Protein AF-A0A174F0J1-F1 (afdb_monomer_lite)

Organism: NCBI:txid674529

Radius of gyration: 11.8 Å; chains: 1; bounding box: 31×22×28 Å

Structure (mmCIF, N/CA/C/O backbone):
data_AF-A0A174F0J1-F1
#
_entry.id   AF-A0A174F0J1-F1
#
loop_
_atom_site.group_PDB
_atom_site.id
_atom_site.type_symbol
_atom_site.label_atom_id
_atom_site.label_alt_id
_atom_site.label_comp_id
_atom_site.label_asym_id
_atom_site.label_entity_id
_atom_site.label_seq_id
_atom_site.pdbx_PDB_ins_code
_atom_site.Cartn_x
_atom_site.Cartn_y
_atom_site.Cartn_z
_atom_site.occupancy
_atom_site.B_iso_or_equiv
_atom_site.auth_seq_id
_atom_site.auth_comp_id
_atom_site.auth_asym_id
_atom_site.auth_atom_id
_atom_site.pdbx_PDB_model_num
ATOM 1 N N . MET A 1 1 ? 19.034 5.784 5.001 1.00 52.59 1 MET A N 1
ATOM 2 C CA . MET A 1 1 ? 18.197 4.920 5.865 1.00 52.59 1 MET A CA 1
ATOM 3 C C . MET A 1 1 ? 16.740 5.323 5.678 1.00 52.59 1 MET A C 1
ATOM 5 O O . MET A 1 1 ? 16.445 6.508 5.782 1.00 52.59 1 MET A O 1
ATOM 9 N N . GLY A 1 2 ? 15.849 4.393 5.328 1.00 56.25 2 GLY A N 1
ATOM 10 C CA . GLY A 1 2 ? 14.427 4.699 5.145 1.00 56.25 2 GLY A CA 1
ATOM 11 C C . GLY A 1 2 ? 13.728 4.845 6.495 1.00 56.25 2 GLY A C 1
ATOM 12 O O . GLY A 1 2 ? 13.610 3.868 7.223 1.00 56.25 2 GLY A O 1
ATOM 13 N N . LYS A 1 3 ? 13.279 6.054 6.840 1.00 64.56 3 LYS A N 1
ATOM 14 C CA . LYS A 1 3 ? 12.398 6.309 7.990 1.00 64.56 3 LYS A CA 1
ATOM 15 C C . LYS A 1 3 ? 11.030 6.749 7.472 1.00 64.56 3 LYS A C 1
ATOM 17 O O . LYS A 1 3 ? 10.958 7.447 6.457 1.00 64.56 3 LYS A O 1
ATOM 22 N N . THR A 1 4 ? 9.954 6.324 8.130 1.00 67.38 4 THR A N 1
ATOM 23 C CA . THR A 1 4 ? 8.602 6.765 7.789 1.00 67.38 4 THR A CA 1
ATOM 24 C C . THR A 1 4 ? 7.707 6.814 9.021 1.00 67.38 4 THR A C 1
ATOM 26 O O . THR A 1 4 ? 7.719 5.889 9.824 1.00 67.38 4 THR A O 1
ATOM 29 N N . ASP A 1 5 ? 6.926 7.887 9.135 1.00 75.94 5 ASP A N 1
ATOM 30 C CA . ASP A 1 5 ? 5.808 8.006 10.081 1.00 75.94 5 ASP A CA 1
ATOM 31 C C . ASP A 1 5 ? 4.472 7.666 9.383 1.00 75.94 5 ASP A C 1
ATOM 33 O O . ASP A 1 5 ? 3.397 8.056 9.832 1.00 75.94 5 ASP A O 1
ATOM 37 N N . LYS A 1 6 ? 4.544 7.009 8.214 1.00 79.88 6 LYS A N 1
ATOM 38 C CA . LYS A 1 6 ? 3.407 6.644 7.361 1.00 79.88 6 LYS A CA 1
ATOM 39 C C . LYS A 1 6 ? 2.980 5.205 7.599 1.00 79.88 6 LYS A C 1
ATOM 41 O O . LYS A 1 6 ? 3.746 4.415 8.139 1.00 79.88 6 LYS A O 1
ATOM 46 N N . LEU A 1 7 ? 1.775 4.868 7.136 1.00 87.00 7 LEU A N 1
ATOM 47 C CA . LEU A 1 7 ? 1.260 3.498 7.164 1.00 87.00 7 LEU A CA 1
ATOM 48 C C . LEU A 1 7 ? 2.254 2.531 6.518 1.00 87.00 7 LEU A C 1
ATOM 50 O O . LEU A 1 7 ? 2.671 1.553 7.129 1.00 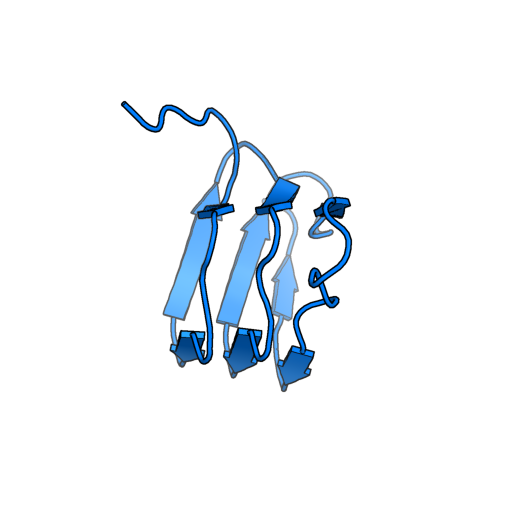87.00 7 LEU A O 1
ATOM 54 N N . ILE A 1 8 ? 2.622 2.820 5.269 1.00 90.81 8 ILE A N 1
ATOM 55 C CA . ILE A 1 8 ? 3.579 2.049 4.479 1.00 90.81 8 ILE A CA 1
ATOM 56 C C . ILE A 1 8 ? 4.368 3.030 3.609 1.00 90.81 8 ILE A C 1
ATOM 58 O O . ILE A 1 8 ? 3.784 3.919 2.983 1.00 90.81 8 ILE A O 1
ATOM 62 N N . ARG A 1 9 ? 5.689 2.840 3.526 1.00 92.81 9 ARG A N 1
ATOM 63 C CA . ARG A 1 9 ? 6.546 3.486 2.528 1.0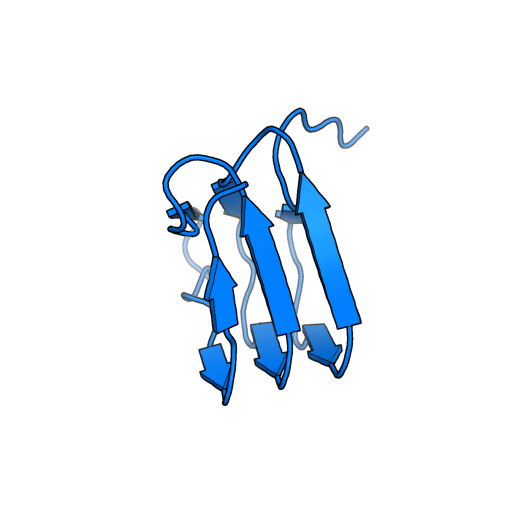0 92.81 9 ARG A CA 1
ATOM 64 C C . ARG A 1 9 ? 7.241 2.430 1.676 1.00 92.81 9 ARG A C 1
ATOM 66 O O . ARG A 1 9 ? 7.876 1.533 2.220 1.00 92.81 9 ARG A O 1
ATOM 73 N N . MET A 1 10 ? 7.146 2.574 0.360 1.00 91.81 10 MET A N 1
ATOM 74 C CA . MET A 1 10 ? 7.820 1.734 -0.627 1.00 91.81 10 MET A CA 1
ATOM 75 C C . MET A 1 10 ? 8.655 2.626 -1.547 1.00 91.81 10 MET A C 1
ATOM 77 O O . MET A 1 10 ? 8.121 3.591 -2.086 1.00 91.81 10 MET A O 1
ATOM 81 N N . THR A 1 11 ? 9.934 2.303 -1.728 1.00 93.06 11 THR A N 1
ATOM 82 C CA . THR A 1 11 ? 10.846 2.999 -2.650 1.00 93.06 11 THR A CA 1
ATOM 83 C C . THR A 1 11 ? 11.515 1.962 -3.546 1.00 93.06 11 THR A C 1
ATOM 85 O O . THR A 1 11 ? 11.991 0.955 -3.024 1.00 93.06 11 THR A O 1
ATOM 88 N N . ASP A 1 12 ? 11.495 2.175 -4.864 1.00 93.19 12 ASP A N 1
ATOM 89 C CA . ASP A 1 12 ? 12.050 1.265 -5.883 1.00 93.19 12 ASP A CA 1
ATOM 90 C C . ASP A 1 12 ? 11.494 -0.170 -5.828 1.00 93.19 12 ASP A C 1
ATOM 92 O O . ASP A 1 12 ? 12.149 -1.155 -6.179 1.00 93.19 12 ASP A O 1
ATOM 96 N N . VAL A 1 13 ? 10.244 -0.314 -5.383 1.00 92.81 13 VAL A N 1
ATOM 97 C CA . VAL A 1 13 ? 9.604 -1.624 -5.218 1.00 92.81 13 VAL A CA 1
ATOM 98 C C . VAL A 1 13 ? 8.895 -2.055 -6.499 1.00 92.81 13 VAL A C 1
ATOM 100 O O . VAL A 1 13 ? 8.060 -1.335 -7.045 1.00 92.81 13 VAL A O 1
ATOM 103 N N . LYS A 1 14 ? 9.140 -3.291 -6.942 1.00 94.50 14 LYS A N 1
ATOM 104 C CA . LYS A 1 14 ? 8.420 -3.909 -8.062 1.00 94.50 14 LYS A CA 1
ATOM 105 C C . LYS A 1 14 ? 7.815 -5.252 -7.658 1.00 94.50 14 LYS A C 1
ATOM 107 O O . LYS A 1 14 ? 8.534 -6.120 -7.179 1.00 94.50 14 LYS A O 1
ATOM 112 N N . GLY A 1 15 ? 6.524 -5.454 -7.933 1.00 94.44 15 GLY A N 1
ATOM 113 C CA . GLY A 1 15 ? 5.874 -6.769 -7.790 1.00 94.44 15 GLY A CA 1
ATOM 114 C C . GLY A 1 15 ? 5.526 -7.157 -6.351 1.00 94.44 15 GLY A C 1
ATOM 115 O O . GLY A 1 15 ? 5.540 -8.337 -6.011 1.00 94.44 15 GLY A O 1
ATOM 116 N N . PHE A 1 16 ? 5.245 -6.179 -5.491 1.00 94.88 16 PHE A N 1
ATOM 117 C CA . PHE A 1 16 ? 4.912 -6.428 -4.092 1.00 94.88 16 PHE A CA 1
ATOM 118 C C . PHE A 1 16 ? 3.445 -6.831 -3.933 1.00 94.88 16 PHE A C 1
ATOM 120 O O . PHE A 1 16 ? 2.555 -6.144 -4.426 1.00 94.88 16 PHE A O 1
ATOM 127 N N . THR A 1 17 ? 3.186 -7.918 -3.208 1.00 96.38 17 THR A N 1
ATOM 128 C CA . THR A 1 17 ? 1.827 -8.352 -2.866 1.00 96.38 17 THR A CA 1
ATOM 129 C C . THR A 1 17 ? 1.694 -8.516 -1.363 1.00 96.38 17 THR A C 1
ATOM 131 O O . THR A 1 17 ? 2.512 -9.184 -0.733 1.00 96.38 17 THR A O 1
ATOM 134 N N . LEU A 1 18 ? 0.633 -7.947 -0.804 1.00 95.06 18 LEU A N 1
ATOM 135 C CA . LEU A 1 18 ? 0.258 -8.095 0.593 1.00 95.06 18 LEU A CA 1
ATOM 136 C C . LEU A 1 18 ? -1.145 -8.683 0.661 1.00 95.06 18 LEU A C 1
ATOM 138 O O . LEU A 1 18 ? -2.081 -8.104 0.105 1.00 95.06 18 LEU A O 1
ATOM 142 N N . LYS A 1 19 ? -1.280 -9.845 1.306 1.00 97.69 19 LYS A N 1
ATOM 143 C CA . LYS A 1 19 ? -2.506 -10.637 1.243 1.00 97.69 19 LYS A CA 1
ATOM 144 C C . LYS A 1 19 ? -2.966 -11.157 2.598 1.00 97.69 19 LYS A C 1
ATOM 146 O O . LYS A 1 19 ? -2.141 -11.651 3.356 1.00 97.69 19 LYS A O 1
ATOM 151 N N . ASN A 1 20 ? -4.281 -11.130 2.831 1.00 96.62 20 ASN A N 1
ATOM 152 C CA . ASN A 1 20 ? -4.956 -11.777 3.964 1.00 96.62 20 ASN A CA 1
ATOM 153 C C . ASN A 1 20 ? -4.420 -11.332 5.336 1.00 96.62 20 ASN A C 1
ATOM 155 O O . ASN A 1 20 ? -4.039 -12.150 6.172 1.00 96.62 20 ASN A O 1
ATOM 159 N N . ILE A 1 21 ? -4.363 -10.018 5.552 1.00 95.38 21 ILE A N 1
ATOM 160 C CA . ILE A 1 21 ? -3.894 -9.440 6.815 1.00 95.38 21 ILE A CA 1
ATOM 161 C C . ILE A 1 21 ? -4.756 -8.260 7.256 1.00 95.38 21 ILE A C 1
ATOM 163 O O . ILE A 1 21 ? -5.439 -7.627 6.451 1.00 95.38 21 ILE A O 1
ATOM 167 N N . THR A 1 22 ? -4.673 -7.928 8.543 1.00 93.94 22 THR A N 1
ATOM 168 C CA . THR A 1 22 ? -5.215 -6.680 9.094 1.00 93.94 22 THR A CA 1
ATOM 169 C C . THR A 1 22 ? -4.066 -5.735 9.425 1.00 93.94 22 THR A C 1
ATOM 171 O O . THR A 1 22 ? -3.087 -6.151 10.038 1.00 93.94 22 THR A O 1
ATOM 174 N N . ILE A 1 23 ? -4.180 -4.473 9.016 1.00 91.81 23 ILE A N 1
ATOM 175 C CA . ILE A 1 23 ? -3.205 -3.422 9.307 1.00 91.81 23 ILE A CA 1
ATOM 176 C C . ILE A 1 23 ? -3.902 -2.339 10.118 1.00 91.81 23 ILE A C 1
ATOM 178 O O . ILE A 1 23 ? -4.867 -1.739 9.645 1.00 91.81 23 ILE A O 1
ATOM 182 N N . GLN A 1 24 ? -3.383 -2.068 11.313 1.00 91.62 24 GLN A N 1
ATOM 183 C CA . GLN A 1 24 ? -3.832 -0.975 12.168 1.00 91.62 24 GLN A CA 1
ATOM 184 C C . GLN A 1 24 ? -2.730 0.078 12.289 1.00 91.62 24 GLN A C 1
ATOM 186 O O . GLN A 1 24 ? -1.575 -0.260 12.542 1.00 91.62 24 GLN A O 1
ATOM 191 N N . SER A 1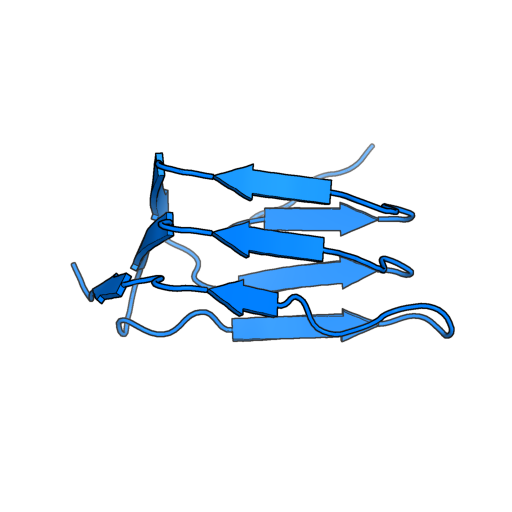 25 ? -3.067 1.354 12.102 1.00 89.88 25 SER A N 1
ATOM 192 C CA . SER A 1 25 ? -2.085 2.446 12.143 1.00 89.88 25 SER A CA 1
ATOM 193 C C . SER A 1 25 ? -2.729 3.791 12.437 1.00 89.88 25 SER A C 1
ATOM 195 O O . SER A 1 25 ? -3.831 4.059 11.973 1.00 89.88 25 SER A O 1
ATOM 197 N N . LYS A 1 26 ? -1.985 4.675 13.114 1.00 90.81 26 LYS A N 1
ATOM 198 C CA . LYS A 1 26 ? -2.374 6.073 13.372 1.00 90.81 26 LYS A CA 1
ATOM 199 C C . LYS A 1 26 ? -2.191 7.004 12.166 1.00 90.81 26 LYS A C 1
ATOM 201 O O . LYS A 1 26 ? -2.687 8.124 12.194 1.00 90.81 26 LYS A O 1
ATOM 206 N N . ASP A 1 27 ? -1.493 6.567 11.119 1.00 91.38 27 ASP A N 1
ATOM 207 C CA . ASP A 1 27 ? -1.384 7.280 9.839 1.00 91.38 27 ASP A CA 1
ATOM 208 C C . ASP A 1 27 ? -2.035 6.420 8.744 1.00 91.38 27 ASP A C 1
ATOM 210 O O . ASP A 1 27 ? -1.882 5.197 8.727 1.00 91.38 27 ASP A O 1
ATOM 214 N N . SER A 1 28 ? -2.787 7.056 7.847 1.00 92.06 28 SER A N 1
ATOM 215 C CA . SER A 1 28 ? -3.532 6.408 6.762 1.00 92.06 28 SER A CA 1
ATOM 216 C C . SER A 1 28 ? -2.842 6.484 5.396 1.00 92.06 28 SER A C 1
ATOM 218 O O . SER A 1 28 ? -3.420 6.081 4.389 1.00 92.06 28 SER A O 1
ATOM 220 N N . THR A 1 29 ? -1.622 7.013 5.324 1.00 93.75 29 THR A N 1
ATOM 221 C CA . THR A 1 29 ? -0.923 7.317 4.072 1.00 93.75 29 THR A CA 1
ATOM 222 C C . THR A 1 29 ? -0.038 6.160 3.631 1.00 93.75 29 THR A C 1
ATOM 224 O O . THR A 1 29 ? 0.868 5.760 4.358 1.00 93.75 29 THR A O 1
ATOM 227 N N . VAL A 1 30 ? -0.223 5.690 2.403 1.00 93.50 30 VAL A N 1
ATOM 228 C CA . VAL A 1 30 ? 0.733 4.824 1.706 1.00 93.50 30 VAL A CA 1
ATOM 229 C C . VAL A 1 30 ? 1.531 5.689 0.739 1.00 93.50 30 VAL A C 1
ATOM 231 O O . VAL A 1 30 ? 0.951 6.347 -0.124 1.00 93.50 30 VAL A O 1
ATOM 234 N N . LEU A 1 31 ? 2.853 5.701 0.897 1.00 94.06 31 LEU A N 1
ATOM 235 C CA . LEU A 1 31 ? 3.775 6.423 0.025 1.00 94.06 31 LEU A CA 1
ATOM 236 C C . LEU A 1 31 ? 4.524 5.436 -0.873 1.00 94.06 31 LEU A C 1
ATOM 238 O O . LE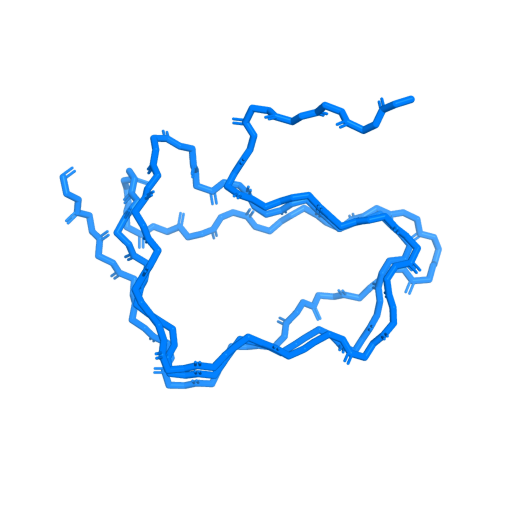U A 1 31 ? 5.184 4.526 -0.371 1.00 94.06 31 LEU A O 1
ATOM 242 N N . ILE A 1 32 ? 4.437 5.639 -2.183 1.00 93.94 32 ILE A N 1
ATOM 243 C CA . ILE A 1 32 ? 5.088 4.829 -3.213 1.00 93.94 32 ILE A CA 1
ATOM 244 C C . ILE A 1 32 ? 5.981 5.747 -4.044 1.00 93.94 32 ILE A C 1
ATOM 246 O O . ILE A 1 32 ? 5.503 6.703 -4.648 1.00 93.94 32 ILE A O 1
ATOM 250 N N . ASP A 1 33 ? 7.268 5.437 -4.061 1.00 94.62 33 ASP A N 1
ATOM 251 C CA . ASP A 1 33 ? 8.329 6.186 -4.729 1.00 94.62 33 ASP A CA 1
ATOM 252 C C . ASP A 1 33 ? 8.978 5.268 -5.772 1.00 94.62 33 ASP A C 1
ATOM 254 O O . ASP A 1 33 ? 9.516 4.220 -5.412 1.00 94.62 33 ASP A O 1
ATOM 258 N N . ASP A 1 34 ? 8.790 5.571 -7.057 1.00 93.38 34 ASP A N 1
ATOM 259 C CA . ASP A 1 34 ? 9.202 4.741 -8.207 1.00 93.38 34 ASP A CA 1
ATOM 260 C C . ASP A 1 34 ? 8.752 3.260 -8.164 1.00 93.38 34 ASP A C 1
ATOM 262 O O . ASP A 1 34 ? 9.297 2.372 -8.830 1.00 93.38 34 ASP A O 1
ATOM 266 N N . GLY A 1 35 ? 7.689 2.977 -7.406 1.00 93.06 35 GLY A N 1
ATOM 267 C CA . GLY A 1 35 ? 7.163 1.628 -7.217 1.00 93.06 35 GLY A CA 1
ATOM 268 C C . GLY A 1 35 ? 6.049 1.236 -8.193 1.00 93.06 35 GLY A C 1
ATOM 269 O O . GLY A 1 35 ? 5.165 2.031 -8.505 1.00 93.06 35 GLY A O 1
ATOM 270 N N . ARG A 1 36 ? 6.038 -0.024 -8.649 1.00 94.88 36 ARG A N 1
ATOM 271 C CA . ARG A 1 36 ? 5.032 -0.545 -9.599 1.00 94.88 36 ARG A CA 1
ATOM 272 C C . ARG A 1 36 ? 4.634 -1.995 -9.337 1.00 94.88 36 ARG A C 1
ATOM 274 O O . ARG A 1 36 ? 5.387 -2.764 -8.744 1.00 94.88 36 ARG A O 1
ATOM 281 N N . ASN A 1 37 ? 3.467 -2.395 -9.845 1.00 96.19 37 ASN A N 1
ATOM 282 C CA . ASN A 1 37 ? 2.883 -3.730 -9.649 1.00 96.19 37 ASN A CA 1
ATOM 283 C C . ASN A 1 37 ? 2.704 -4.073 -8.159 1.00 96.19 37 ASN A C 1
ATOM 285 O O . ASN A 1 37 ? 3.182 -5.104 -7.693 1.00 96.19 37 ASN A O 1
ATOM 289 N N . ILE A 1 38 ? 2.065 -3.168 -7.416 1.00 96.50 38 ILE A N 1
ATOM 290 C CA . ILE A 1 38 ? 1.769 -3.335 -5.991 1.00 96.50 38 ILE A CA 1
ATOM 291 C C . ILE A 1 38 ? 0.318 -3.804 -5.845 1.00 96.50 38 ILE A C 1
ATOM 293 O O . ILE A 1 38 ? -0.584 -3.174 -6.396 1.00 96.50 38 ILE A O 1
ATOM 297 N N . LEU A 1 39 ? 0.095 -4.887 -5.102 1.00 97.44 39 LEU A N 1
ATOM 298 C CA . LEU A 1 39 ? -1.221 -5.480 -4.869 1.00 97.44 39 LEU A CA 1
ATOM 299 C C . LEU A 1 39 ? -1.505 -5.618 -3.369 1.00 97.44 39 LEU A C 1
ATOM 301 O O . LEU A 1 39 ? -0.747 -6.248 -2.634 1.00 97.44 39 LEU A O 1
ATOM 305 N N . PHE A 1 40 ? -2.643 -5.085 -2.937 1.00 97.06 40 PHE A N 1
ATOM 306 C CA . PHE A 1 40 ? -3.261 -5.379 -1.651 1.00 97.06 40 PHE A CA 1
ATOM 307 C C . PHE A 1 40 ? -4.487 -6.260 -1.897 1.00 97.06 40 PHE A C 1
ATOM 309 O O . PHE A 1 40 ? -5.446 -5.823 -2.534 1.00 97.06 40 PHE A O 1
ATOM 316 N N . GLU A 1 41 ? -4.471 -7.496 -1.404 1.00 98.12 41 GLU A N 1
ATOM 317 C CA . GLU A 1 41 ? -5.558 -8.459 -1.600 1.00 98.12 41 GLU A CA 1
ATOM 318 C C . GLU A 1 41 ? -6.107 -8.950 -0.255 1.00 98.12 41 GLU A C 1
ATOM 320 O O . GLU A 1 41 ? -5.375 -9.513 0.549 1.00 98.12 41 GLU A O 1
ATOM 325 N N . GLN A 1 42 ? -7.406 -8.798 0.005 1.00 97.75 42 GLN A N 1
ATOM 326 C CA . GLN A 1 42 ? -8.013 -9.206 1.285 1.00 97.75 42 GLN A CA 1
ATOM 327 C C . GLN A 1 42 ? -7.292 -8.572 2.488 1.00 97.75 42 GLN A C 1
ATOM 329 O O . GLN A 1 42 ? -7.003 -9.226 3.490 1.00 97.75 42 GLN A O 1
ATOM 334 N N . VAL A 1 43 ? -6.944 -7.290 2.357 1.00 96.44 43 VAL A N 1
ATOM 335 C CA . VAL A 1 43 ? -6.322 -6.517 3.433 1.00 96.44 43 VAL A CA 1
ATOM 336 C C . VAL A 1 43 ? -7.388 -5.692 4.140 1.00 96.44 43 VAL A C 1
ATOM 338 O O . VAL A 1 43 ? -8.157 -4.967 3.503 1.00 96.44 43 VAL A O 1
ATOM 341 N N . HIS A 1 44 ? -7.437 -5.797 5.464 1.00 95.69 44 HIS A N 1
ATOM 342 C CA . HIS A 1 44 ? -8.320 -5.000 6.306 1.00 95.69 44 HIS A CA 1
ATOM 343 C C . HIS A 1 44 ? -7.533 -3.850 6.933 1.00 95.69 44 HIS A C 1
ATOM 345 O O . HIS A 1 44 ? -6.675 -4.062 7.784 1.00 95.69 44 HIS A O 1
ATOM 351 N N . PHE A 1 45 ? -7.821 -2.623 6.519 1.00 94.62 45 PHE A N 1
ATOM 352 C CA . PHE A 1 45 ? -7.204 -1.419 7.055 1.00 94.62 45 PHE A CA 1
ATOM 353 C C . PHE A 1 45 ? -8.066 -0.848 8.178 1.00 94.62 45 PHE A C 1
ATOM 355 O O . PHE A 1 45 ? -9.220 -0.485 7.956 1.00 94.62 45 PHE A O 1
ATOM 362 N N . GLN A 1 46 ? -7.486 -0.738 9.367 1.00 94.12 46 GLN A N 1
ATOM 363 C CA . GLN A 1 46 ? -8.028 -0.012 10.509 1.00 94.12 46 GLN A CA 1
ATOM 364 C C . GLN A 1 46 ? -7.207 1.266 10.667 1.00 94.12 46 GLN A C 1
ATOM 366 O O . GLN A 1 46 ? -6.096 1.246 11.197 1.00 94.12 46 GLN A O 1
ATOM 371 N N . ILE A 1 47 ? -7.726 2.374 10.148 1.00 92.44 47 ILE A N 1
ATOM 372 C CA . ILE A 1 47 ? -6.989 3.638 10.026 1.00 92.44 47 ILE A CA 1
ATOM 373 C C . ILE A 1 47 ? -7.903 4.846 10.267 1.00 92.44 47 ILE A C 1
ATOM 375 O O . ILE A 1 47 ? -9.093 4.772 9.944 1.00 92.44 47 ILE A O 1
ATOM 379 N N . PRO A 1 48 ? -7.369 5.982 10.759 1.00 89.19 48 PRO A N 1
ATOM 380 C CA . PRO A 1 48 ? -8.155 7.190 10.985 1.00 89.19 48 PRO A CA 1
ATOM 381 C C . PRO A 1 48 ? -8.903 7.651 9.732 1.00 89.19 48 PRO A C 1
ATOM 383 O O . PRO A 1 48 ? -8.330 7.710 8.636 1.00 89.19 48 PRO A O 1
ATOM 386 N N . GLY A 1 49 ? -10.186 7.981 9.898 1.00 88.12 49 GLY A N 1
ATOM 387 C CA . GLY A 1 49 ? -11.077 8.402 8.816 1.00 88.12 49 GLY A CA 1
ATOM 388 C C . GLY A 1 49 ? -11.460 7.297 7.827 1.00 88.12 49 GLY A C 1
ATOM 389 O O . GLY A 1 49 ? -12.048 7.602 6.788 1.00 88.12 49 GLY A O 1
ATOM 39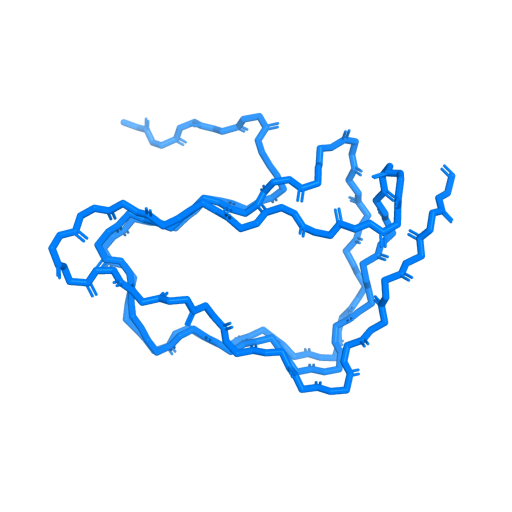0 N N . GLY A 1 50 ? -11.084 6.036 8.088 1.00 89.88 50 GLY A N 1
ATOM 391 C CA . GLY A 1 50 ? -11.503 4.868 7.306 1.00 89.88 50 GLY A CA 1
ATOM 392 C C . GLY A 1 50 ? -11.095 4.900 5.830 1.00 89.88 50 GLY A C 1
ATOM 393 O O . GLY A 1 50 ? -11.701 4.216 5.009 1.00 89.88 50 GLY A O 1
ATOM 394 N N . LYS A 1 51 ? -10.096 5.711 5.464 1.00 89.19 51 LYS A N 1
ATOM 395 C CA . LYS A 1 51 ? -9.663 5.909 4.074 1.00 89.19 51 LYS A CA 1
ATOM 396 C C . LYS A 1 51 ? -8.148 5.885 3.976 1.00 89.19 51 LYS A C 1
ATOM 398 O O . LYS A 1 51 ? -7.476 6.710 4.590 1.00 89.19 51 LYS A O 1
ATOM 403 N N . VAL A 1 52 ? -7.622 4.975 3.157 1.00 91.62 52 VAL A N 1
ATOM 404 C CA . VAL A 1 52 ? -6.196 4.948 2.812 1.00 91.62 52 VAL A CA 1
ATOM 405 C C . VAL A 1 52 ? -5.908 6.108 1.857 1.00 91.62 52 VAL A C 1
ATOM 407 O O . VAL A 1 52 ? -6.616 6.292 0.869 1.00 91.62 52 VAL A O 1
ATOM 410 N N . LYS A 1 53 ? -4.865 6.890 2.133 1.00 93.38 53 LYS A N 1
ATOM 411 C CA . LYS A 1 53 ? -4.386 7.969 1.262 1.00 93.38 53 LYS A CA 1
ATOM 412 C C . LYS A 1 53 ? -3.188 7.475 0.468 1.00 93.38 53 LYS A C 1
ATOM 414 O O . LYS A 1 53 ? -2.127 7.252 1.043 1.00 93.38 53 LYS A O 1
ATOM 419 N N . ILE A 1 54 ? -3.338 7.320 -0.841 1.00 93.69 54 ILE A N 1
ATOM 420 C CA . ILE A 1 54 ? -2.232 6.911 -1.709 1.00 93.69 54 ILE A CA 1
ATOM 421 C C . ILE A 1 54 ? -1.485 8.146 -2.190 1.00 93.69 54 ILE A C 1
ATOM 423 O O . ILE A 1 54 ? -2.090 9.108 -2.658 1.00 93.69 54 ILE A O 1
ATOM 427 N N . LYS A 1 55 ? -0.161 8.119 -2.055 1.00 94.00 55 LYS A N 1
ATOM 428 C CA . LYS A 1 55 ? 0.744 9.087 -2.665 1.00 94.00 55 LYS A CA 1
ATOM 429 C C . LYS A 1 55 ? 1.759 8.337 -3.509 1.00 94.00 55 LYS A C 1
ATOM 431 O O . LYS A 1 55 ? 2.580 7.606 -2.966 1.00 94.00 55 LYS A O 1
ATOM 436 N N . THR A 1 56 ? 1.692 8.528 -4.817 1.00 92.50 56 THR A N 1
ATOM 437 C CA . THR A 1 56 ? 2.667 8.014 -5.781 1.00 92.50 56 THR A CA 1
ATOM 438 C C . THR A 1 56 ? 3.535 9.160 -6.284 1.00 92.50 56 THR A C 1
ATOM 440 O O . THR A 1 56 ? 3.011 10.226 -6.605 1.00 92.50 56 THR A O 1
ATOM 443 N N . GLN A 1 57 ? 4.842 8.945 -6.359 1.00 93.19 57 GLN A N 1
ATOM 444 C CA . GLN A 1 57 ? 5.821 9.894 -6.893 1.00 93.19 57 GLN A CA 1
ATOM 445 C C . GLN A 1 57 ? 6.934 9.142 -7.634 1.00 93.19 57 GLN A C 1
ATOM 447 O O . GLN A 1 57 ? 7.176 7.975 -7.338 1.00 93.19 57 GLN A O 1
ATOM 452 N N . GLY A 1 58 ? 7.598 9.812 -8.575 1.00 89.50 58 GLY A N 1
ATOM 453 C CA . GLY A 1 58 ? 8.581 9.192 -9.467 1.00 89.50 58 GLY A CA 1
ATOM 454 C C . GLY A 1 58 ? 7.963 8.730 -10.788 1.00 89.50 58 GLY A C 1
ATOM 455 O O . GLY A 1 58 ? 6.767 8.429 -10.868 1.00 89.50 58 GLY A O 1
ATOM 456 N N . ASP A 1 59 ? 8.774 8.712 -11.842 1.00 89.62 59 ASP A N 1
ATOM 457 C CA . ASP A 1 59 ? 8.323 8.513 -13.224 1.00 89.62 59 ASP A CA 1
ATOM 458 C C . ASP A 1 59 ? 7.772 7.103 -13.464 1.00 89.62 59 ASP A C 1
ATOM 460 O O . ASP A 1 59 ? 6.898 6.887 -14.310 1.00 89.62 59 ASP A O 1
ATOM 464 N N . LEU A 1 60 ? 8.272 6.123 -12.707 1.00 87.06 60 LEU A N 1
ATOM 465 C CA . LEU A 1 60 ? 7.868 4.725 -12.836 1.00 87.06 60 LEU A CA 1
ATOM 466 C C . LEU A 1 60 ? 6.763 4.333 -11.858 1.00 87.06 60 LEU A C 1
ATOM 468 O O . LEU A 1 60 ? 6.284 3.192 -11.919 1.00 87.06 60 LEU A O 1
ATOM 472 N N . ALA A 1 61 ? 6.352 5.247 -10.977 1.00 90.31 61 ALA A N 1
ATOM 473 C CA . ALA A 1 61 ? 5.371 4.942 -9.957 1.00 90.31 61 ALA A CA 1
ATOM 474 C C . ALA A 1 61 ? 3.980 4.706 -10.547 1.00 90.31 61 ALA A C 1
ATOM 476 O O . ALA A 1 61 ? 3.489 5.436 -11.412 1.00 90.31 61 ALA A O 1
ATOM 477 N N . LYS A 1 62 ? 3.322 3.661 -10.049 1.00 91.44 62 LYS A N 1
ATOM 478 C CA . LYS A 1 62 ? 1.936 3.327 -10.377 1.00 91.44 62 LYS A CA 1
ATOM 479 C C . LYS A 1 62 ? 1.132 3.159 -9.103 1.00 91.44 62 LYS A C 1
ATOM 481 O O . LYS A 1 62 ? 1.648 2.686 -8.090 1.00 91.44 62 LYS A O 1
ATOM 486 N N . G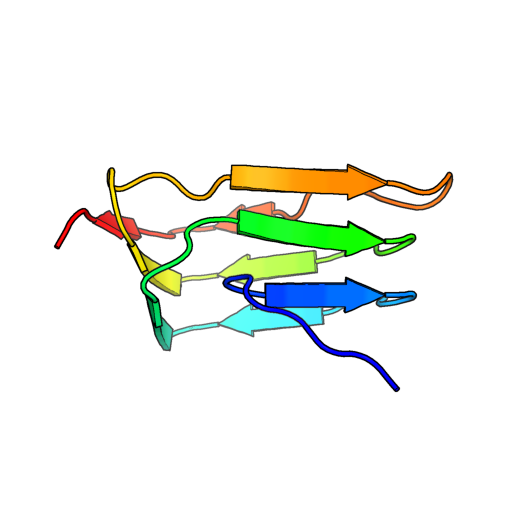LU A 1 63 ? -0.143 3.527 -9.175 1.00 92.25 63 GLU A N 1
ATOM 487 C CA . GLU A 1 63 ? -1.061 3.283 -8.072 1.00 92.25 63 GLU A CA 1
ATOM 488 C C . GLU A 1 63 ? -1.175 1.778 -7.777 1.00 92.25 63 GLU A C 1
ATOM 490 O O . GLU A 1 63 ? -1.138 0.950 -8.697 1.00 92.25 63 GLU A O 1
ATOM 495 N N . PRO A 1 64 ? -1.291 1.406 -6.494 1.00 94.62 64 PRO A N 1
ATOM 496 C CA . PRO A 1 64 ? -1.459 0.026 -6.094 1.00 94.62 64 PRO A CA 1
ATOM 497 C C . PRO A 1 64 ? -2.889 -0.443 -6.375 1.00 94.62 64 PRO A C 1
ATOM 499 O O . PRO A 1 64 ? -3.846 0.329 -6.330 1.00 94.62 64 PRO A O 1
ATOM 502 N N . GLN A 1 65 ? -3.045 -1.739 -6.607 1.00 96.81 65 GLN A N 1
ATOM 503 C CA . GLN A 1 65 ? -4.350 -2.363 -6.785 1.00 96.81 65 GLN A CA 1
ATOM 504 C C . GLN A 1 65 ? -4.903 -2.834 -5.439 1.00 96.81 65 GLN A C 1
ATOM 506 O O . GLN A 1 65 ? -4.179 -3.422 -4.636 1.00 96.81 65 GLN A O 1
ATOM 511 N N . PHE A 1 66 ? -6.198 -2.613 -5.215 1.00 95.88 66 PHE A N 1
ATOM 512 C CA . PHE A 1 66 ? -6.922 -3.096 -4.041 1.00 95.88 66 PHE A CA 1
ATOM 513 C C . PHE A 1 66 ? -7.976 -4.109 -4.472 1.00 95.88 66 PHE A C 1
ATOM 515 O O . PHE A 1 66 ? -8.882 -3.785 -5.236 1.00 95.88 66 PHE A O 1
ATOM 522 N N . VAL A 1 67 ? -7.883 -5.331 -3.958 1.00 97.31 67 VAL A N 1
ATOM 523 C CA . VAL A 1 67 ? -8.806 -6.419 -4.287 1.00 97.31 67 VAL A CA 1
ATOM 524 C C . VAL A 1 67 ? -9.407 -6.960 -3.001 1.00 97.31 67 VAL A C 1
ATOM 526 O O . VAL A 1 67 ? -8.700 -7.504 -2.158 1.00 97.31 67 VAL A O 1
ATOM 529 N N . ARG A 1 68 ? -10.732 -6.833 -2.848 1.00 96.50 68 ARG A N 1
ATOM 530 C CA . ARG A 1 68 ? -11.475 -7.294 -1.654 1.00 96.50 68 ARG A CA 1
ATOM 531 C C . ARG A 1 68 ? -10.920 -6.729 -0.338 1.00 96.50 68 ARG A C 1
ATOM 533 O O . ARG A 1 68 ? -10.926 -7.407 0.684 1.00 96.50 68 ARG A O 1
ATOM 540 N N . CYS A 1 69 ? -10.410 -5.503 -0.372 1.00 95.25 69 CYS A N 1
ATOM 541 C CA . CYS A 1 69 ? -9.933 -4.824 0.825 1.00 95.25 69 CYS A CA 1
ATOM 542 C C . CYS A 1 69 ? -11.100 -4.174 1.569 1.00 95.25 69 CYS A C 1
ATOM 544 O O . CYS A 1 69 ? -12.059 -3.711 0.952 1.00 95.25 69 CYS A O 1
ATOM 546 N N . LEU A 1 70 ? -10.992 -4.121 2.893 1.00 94.50 70 LEU A N 1
ATOM 547 C CA . LEU A 1 70 ? -11.930 -3.401 3.749 1.00 94.50 70 LEU A CA 1
ATOM 548 C C . LEU A 1 70 ? -11.193 -2.249 4.413 1.00 94.50 70 LEU A C 1
ATOM 550 O O . LEU A 1 70 ? -10.094 -2.438 4.929 1.00 94.50 70 LEU A O 1
ATOM 554 N N . MET A 1 71 ? -11.805 -1.071 4.434 1.00 92.94 71 MET A N 1
ATOM 555 C CA . MET A 1 71 ? -11.277 0.088 5.142 1.00 92.94 71 MET A CA 1
ATOM 556 C C . MET A 1 71 ? -12.282 0.487 6.216 1.00 92.94 71 MET A C 1
ATOM 558 O O . MET A 1 71 ? -13.456 0.710 5.922 1.00 92.94 71 MET A O 1
ATOM 562 N N . LYS A 1 72 ? -11.830 0.516 7.469 1.00 90.44 72 LYS A N 1
ATOM 563 C CA . LYS A 1 72 ? -12.642 0.865 8.634 1.00 90.44 72 LYS A CA 1
ATOM 564 C C . LYS A 1 72 ? -11.945 1.940 9.453 1.00 90.44 72 LYS A C 1
ATOM 566 O O . LYS A 1 72 ? -10.724 1.924 9.614 1.00 90.44 72 LYS A O 1
ATOM 571 N N . GLU A 1 73 ? -12.749 2.865 9.954 1.00 88.69 73 GLU A N 1
ATOM 572 C CA . GLU A 1 73 ? -12.340 3.798 10.997 1.00 88.69 73 GLU A CA 1
ATOM 573 C C . GLU A 1 73 ? -12.280 3.067 12.346 1.00 88.69 73 GLU A C 1
ATOM 575 O O . GLU A 1 73 ? -13.040 2.117 12.564 1.00 88.69 73 GLU A O 1
ATOM 580 N N . TYR A 1 74 ? -11.351 3.478 13.210 1.00 71.25 74 TYR A N 1
ATOM 581 C CA . TYR A 1 74 ? -11.252 3.022 14.596 1.00 71.25 74 TYR A CA 1
ATOM 582 C C . TYR A 1 74 ? -11.120 4.214 15.541 1.00 71.25 74 TYR A C 1
ATOM 584 O O . TYR A 1 74 ? -10.604 5.263 15.087 1.00 71.25 74 TYR A O 1
#

Sequence (74 aa):
MGKTDKLIRMTDVKGFTLKNITIQSKDSTVLIDDGRNILFEQVHFQIPGGKVKIKTQGDLAKEPQFVRCLMKEY

Foldseek 3Di:
DDDDLAQEEAACAEQAEDEQEEGEHAHQEYEYHLYDNAEYANYEYAYAPQHRHYHFDDPNTDDYYYHNYGTDYD

Secondary structure (DSSP, 8-state):
----SSSEEEES-BS-EEEEEEEE-S--EEEEES-BS-EEEEEEEE-GGG--EEEEESTT--PPEEES-EEE--

pLDDT: mean 90.83, std 8.64, range [52.59, 98.12]